Protein AF-A0A6I5RK62-F1 (afdb_monomer_lite)

Secondary structure (DSSP, 8-state):
--SSGGGT---TTSS--GGGSTTSB-TTS-B-EEEEE-TT-HHHHHHHHHHHHTT--EEEEETTTS-HHHHHHHHHTS-TTPPTT--EEEETTEEEES--HHHHHHHHHHTSPP-

Radius of gyration: 14.85 Å; chains: 1; bounding box: 37×33×42 Å

pLDDT: mean 88.99, std 11.53, range [50.09, 97.81]

Structure (mmCIF, N/CA/C/O backbone):
data_AF-A0A6I5RK62-F1
#
_entry.id   AF-A0A6I5RK62-F1
#
loop_
_atom_site.group_PDB
_atom_site.id
_atom_site.type_symbol
_atom_site.label_atom_id
_atom_site.label_alt_id
_atom_site.label_comp_id
_atom_site.label_asym_id
_atom_site.label_entity_id
_atom_site.label_seq_id
_atom_site.pdbx_PDB_ins_code
_atom_site.Cartn_x
_atom_site.Cartn_y
_atom_site.Cartn_z
_atom_site.occupancy
_atom_site.B_iso_or_equiv
_atom_site.auth_seq_id
_atom_site.auth_comp_id
_atom_site.auth_asym_id
_atom_site.auth_atom_id
_atom_site.pdbx_PDB_model_num
ATOM 1 N N . MET A 1 1 ? -8.669 -8.478 -22.635 1.00 50.81 1 MET A N 1
ATOM 2 C CA . MET A 1 1 ? -7.257 -8.777 -22.321 1.00 50.81 1 MET A CA 1
ATOM 3 C C . MET A 1 1 ? -7.108 -10.296 -22.215 1.00 50.81 1 MET A C 1
ATOM 5 O O . MET A 1 1 ? -7.315 -10.819 -21.138 1.00 50.81 1 MET A O 1
ATOM 9 N N . GLN A 1 2 ? -6.882 -11.025 -23.315 1.00 53.16 2 GLN A N 1
ATOM 10 C CA . GLN A 1 2 ? -6.850 -12.509 -23.303 1.00 53.16 2 GLN A CA 1
ATOM 11 C C . GLN A 1 2 ? -5.770 -13.118 -24.225 1.00 53.16 2 GLN A C 1
ATOM 13 O O . GLN A 1 2 ? -5.778 -14.311 -24.487 1.00 53.16 2 GLN A O 1
ATOM 18 N N . LEU A 1 3 ? -4.833 -12.316 -24.746 1.00 54.16 3 LEU A N 1
ATOM 19 C CA . LEU A 1 3 ? -3.895 -12.770 -25.787 1.00 54.16 3 LEU A CA 1
ATOM 20 C C . LEU A 1 3 ? -2.559 -13.334 -25.265 1.00 54.16 3 LEU A C 1
ATOM 22 O O . LEU A 1 3 ? -1.841 -13.946 -26.045 1.00 54.16 3 LEU A O 1
ATOM 26 N N . LEU A 1 4 ? -2.213 -13.158 -23.984 1.00 54.94 4 LEU A N 1
ATOM 27 C CA . LEU A 1 4 ? -0.907 -13.586 -23.445 1.00 54.94 4 LEU A CA 1
ATOM 28 C C . LEU A 1 4 ? -0.905 -15.030 -22.914 1.00 54.94 4 LEU A C 1
ATOM 30 O O . LEU A 1 4 ? 0.089 -15.731 -23.082 1.00 54.94 4 LEU A O 1
ATOM 34 N N . SER A 1 5 ? -2.029 -15.519 -22.383 1.00 50.94 5 SER A N 1
ATOM 35 C CA . SER A 1 5 ? -2.170 -16.911 -21.926 1.00 50.94 5 SER A CA 1
ATOM 36 C C . SER A 1 5 ? -2.088 -17.934 -23.070 1.00 50.94 5 SER A C 1
ATOM 38 O O . SER A 1 5 ? -1.686 -19.074 -22.858 1.00 50.94 5 SER A O 1
ATOM 40 N N . LEU A 1 6 ? -2.377 -17.516 -24.308 1.00 52.97 6 LEU A N 1
ATOM 41 C CA . LEU A 1 6 ? -2.255 -18.334 -25.523 1.00 52.97 6 LEU A CA 1
ATOM 42 C C . LEU A 1 6 ? -0.801 -18.638 -25.938 1.00 52.97 6 LEU A C 1
ATOM 44 O O . LEU A 1 6 ? -0.593 -19.502 -26.787 1.00 52.97 6 LEU A O 1
ATOM 48 N N . LEU A 1 7 ? 0.194 -17.957 -25.357 1.00 60.91 7 LEU A N 1
ATOM 49 C CA . LEU A 1 7 ? 1.619 -18.141 -25.672 1.00 60.91 7 LEU A CA 1
ATOM 50 C C . LEU A 1 7 ? 2.381 -18.962 -24.616 1.00 60.91 7 LEU A C 1
ATOM 52 O O . LEU A 1 7 ? 3.593 -19.118 -24.739 1.00 60.91 7 LEU A O 1
ATOM 56 N N . GLY A 1 8 ? 1.696 -19.487 -23.590 1.00 59.56 8 GLY A N 1
ATOM 57 C CA . GLY A 1 8 ? 2.323 -20.287 -22.528 1.00 59.56 8 GLY A CA 1
ATOM 58 C C . GLY A 1 8 ? 3.288 -19.502 -21.631 1.00 59.56 8 GLY A C 1
ATOM 59 O O . GLY A 1 8 ? 4.146 -20.102 -20.991 1.00 59.56 8 GLY A O 1
ATOM 60 N N . ILE A 1 9 ? 3.182 -18.170 -21.606 1.00 68.94 9 ILE A N 1
ATOM 61 C CA . ILE A 1 9 ? 3.995 -17.310 -20.743 1.00 68.94 9 ILE A CA 1
ATOM 62 C C . ILE A 1 9 ? 3.204 -17.051 -19.462 1.00 68.94 9 ILE A C 1
ATOM 64 O O . ILE A 1 9 ? 2.193 -16.348 -19.485 1.00 68.94 9 ILE A O 1
ATOM 68 N N . GLU A 1 10 ? 3.670 -17.617 -18.352 1.00 74.38 10 GLU A N 1
ATOM 69 C CA . GLU A 1 10 ? 3.158 -17.302 -17.019 1.00 74.38 10 GLU A CA 1
ATOM 70 C C . GLU A 1 10 ? 3.614 -15.887 -16.640 1.00 74.38 10 GLU A C 1
ATOM 72 O O . GLU A 1 10 ? 4.808 -15.586 -16.614 1.00 74.38 10 GLU A O 1
ATOM 77 N N . VAL A 1 11 ? 2.654 -14.991 -16.398 1.00 81.75 11 VAL A N 1
ATOM 78 C CA . VAL A 1 11 ? 2.916 -13.636 -15.901 1.00 81.75 11 VAL A CA 1
ATOM 79 C C . VAL A 1 11 ? 2.621 -13.641 -14.400 1.00 81.75 11 VAL A C 1
ATOM 81 O O . VAL A 1 11 ? 1.451 -13.773 -14.032 1.00 81.75 11 VAL A O 1
ATOM 84 N N . PRO A 1 12 ? 3.638 -13.508 -13.528 1.00 85.19 12 PRO A N 1
ATOM 85 C CA . PRO A 1 12 ? 3.433 -13.505 -12.083 1.00 85.19 12 PRO A CA 1
ATOM 86 C C . PRO A 1 12 ? 2.413 -12.448 -11.655 1.00 85.19 12 PRO A C 1
ATOM 88 O O . PRO A 1 12 ? 2.456 -11.309 -12.125 1.00 85.19 12 PRO A O 1
ATOM 91 N N . GLY A 1 13 ? 1.487 -12.836 -10.778 1.00 85.56 13 GLY A N 1
ATOM 92 C CA . GLY A 1 13 ? 0.487 -11.934 -10.203 1.00 85.56 13 GLY A CA 1
ATOM 93 C C . GLY A 1 13 ? -0.657 -11.525 -11.134 1.00 85.56 13 GLY A C 1
ATOM 94 O O . GLY A 1 13 ? -1.515 -10.759 -10.712 1.00 85.56 13 GLY A O 1
ATOM 95 N N . LEU A 1 14 ? -0.712 -12.028 -12.376 1.00 87.94 14 LEU A N 1
ATOM 96 C CA . LEU A 1 14 ? -1.807 -11.718 -13.308 1.00 87.94 14 LEU A CA 1
ATOM 97 C C . LEU A 1 14 ? -3.172 -12.203 -12.799 1.00 87.94 14 LEU A C 1
ATOM 99 O O . LEU A 1 14 ? -4.177 -11.529 -13.009 1.00 87.94 14 LEU A O 1
ATOM 103 N N . GLU A 1 15 ? -3.189 -13.361 -12.142 1.00 89.44 15 GLU A N 1
ATOM 104 C CA . GLU A 1 15 ? -4.406 -13.997 -11.624 1.00 89.44 15 GLU A CA 1
ATOM 105 C C . GLU A 1 15 ? -4.701 -13.618 -10.161 1.00 89.44 15 GLU A C 1
ATOM 107 O O . GLU A 1 15 ? -5.768 -13.949 -9.655 1.00 89.44 15 GLU A O 1
ATOM 112 N N . MET A 1 16 ? -3.781 -12.925 -9.478 1.00 91.12 16 MET A N 1
ATOM 113 C CA . MET A 1 16 ? -3.950 -12.531 -8.078 1.00 91.12 16 MET A CA 1
ATOM 114 C C . MET A 1 16 ? -4.667 -11.180 -7.988 1.00 91.12 16 MET A C 1
ATOM 116 O O . MET A 1 16 ? -4.178 -10.158 -8.474 1.00 91.12 16 MET A O 1
ATOM 120 N N . SER A 1 17 ? -5.816 -11.151 -7.317 1.00 92.06 17 SER A N 1
ATOM 121 C CA . SER A 1 17 ? -6.510 -9.906 -6.992 1.00 92.06 17 SER A CA 1
ATOM 122 C C . SER A 1 17 ? -5.788 -9.162 -5.869 1.00 92.06 17 SER A C 1
ATOM 124 O O . SER A 1 17 ? -5.316 -9.760 -4.902 1.00 92.06 17 SER A O 1
ATOM 126 N N . LEU A 1 18 ? -5.794 -7.825 -5.914 1.00 94.12 18 LEU A N 1
ATOM 127 C CA . LEU A 1 18 ? -5.254 -7.001 -4.825 1.00 94.12 18 LEU A CA 1
ATOM 128 C C . LEU A 1 18 ? -5.910 -7.308 -3.472 1.00 94.12 18 LEU A C 1
ATOM 130 O O . LEU A 1 18 ? -5.267 -7.158 -2.442 1.00 94.12 18 LEU A O 1
ATOM 134 N N . SER A 1 19 ? -7.170 -7.754 -3.449 1.00 91.56 19 SER A N 1
ATOM 135 C CA . SER A 1 19 ? -7.864 -8.148 -2.215 1.00 91.56 19 SER A CA 1
ATOM 136 C C . SER A 1 19 ? -7.338 -9.449 -1.596 1.00 91.56 19 SER A C 1
ATOM 138 O O . SER A 1 19 ? -7.593 -9.704 -0.424 1.00 91.56 19 SER A O 1
ATOM 140 N N . GLU A 1 20 ? -6.642 -10.282 -2.372 1.00 92.81 20 GLU A N 1
ATOM 141 C CA . GLU A 1 20 ? -6.092 -11.574 -1.936 1.00 92.81 20 GLU A CA 1
ATOM 142 C C . GLU A 1 20 ? -4.686 -11.436 -1.343 1.00 92.81 20 GLU A C 1
ATOM 144 O O . GLU A 1 20 ? -4.200 -12.352 -0.679 1.00 92.81 20 GLU A O 1
ATOM 149 N N . ILE A 1 21 ? -4.052 -10.270 -1.519 1.00 94.75 21 ILE A N 1
ATOM 150 C CA . ILE A 1 21 ? -2.759 -9.961 -0.912 1.00 94.75 21 ILE A CA 1
ATOM 151 C C . ILE A 1 21 ? -2.870 -10.080 0.621 1.00 94.75 21 ILE A C 1
ATOM 153 O O . ILE A 1 21 ? -3.731 -9.438 1.237 1.00 94.75 21 ILE A O 1
ATOM 157 N N . PRO A 1 22 ? -2.004 -10.873 1.275 1.00 93.69 22 PRO A N 1
ATOM 158 C CA . PRO A 1 22 ? -2.148 -11.184 2.689 1.00 93.69 22 PRO A CA 1
ATOM 159 C C . PRO A 1 22 ? -1.772 -10.006 3.599 1.00 93.69 22 PRO A C 1
ATOM 161 O O . PRO A 1 22 ? -0.934 -9.165 3.274 1.00 93.69 22 PRO A O 1
ATOM 164 N N . ASN A 1 23 ? -2.294 -10.033 4.829 1.00 93.44 23 ASN A N 1
ATOM 165 C CA . ASN A 1 23 ? -2.018 -9.068 5.907 1.00 93.44 23 ASN A CA 1
ATOM 166 C C . ASN A 1 23 ? -2.491 -7.626 5.637 1.00 93.44 23 ASN A C 1
ATOM 168 O O . ASN A 1 23 ? -1.926 -6.679 6.174 1.00 93.44 23 ASN A O 1
ATOM 172 N N . GLN A 1 24 ? -3.552 -7.451 4.848 1.00 94.44 24 GLN A N 1
ATOM 173 C CA . GLN A 1 24 ? -4.268 -6.167 4.732 1.00 94.44 24 GLN A CA 1
ATOM 174 C C . GLN A 1 24 ? -5.104 -5.818 5.975 1.00 94.44 24 GLN A C 1
ATOM 176 O O . GLN A 1 24 ? -5.709 -4.750 6.049 1.00 94.44 24 GLN A O 1
ATOM 181 N N . TYR A 1 25 ? -5.120 -6.713 6.962 1.00 94.94 25 TYR A N 1
ATOM 182 C CA . TYR A 1 25 ? -5.690 -6.498 8.280 1.00 94.94 25 TYR A CA 1
ATOM 183 C C . TYR A 1 25 ? -4.720 -7.025 9.337 1.00 94.94 25 TYR A C 1
ATOM 185 O O . TYR A 1 25 ? -4.038 -8.031 9.123 1.00 94.94 25 TYR A O 1
ATOM 193 N N . THR A 1 26 ? -4.683 -6.355 10.481 1.00 94.38 26 THR A N 1
ATOM 194 C CA . THR A 1 26 ? -3.941 -6.790 11.661 1.00 94.38 26 THR A CA 1
ATOM 195 C C . THR A 1 26 ? -4.588 -8.022 12.301 1.00 94.38 26 THR A C 1
ATOM 197 O O . THR A 1 26 ? -5.729 -8.382 12.006 1.00 94.38 26 THR A O 1
ATOM 200 N N . SER A 1 27 ? -3.890 -8.661 13.244 1.00 93.31 27 SER A N 1
ATOM 201 C CA . SER A 1 27 ? -4.422 -9.813 13.988 1.00 93.31 27 SER A CA 1
ATOM 202 C C . SER A 1 27 ? -5.660 -9.494 14.838 1.00 93.31 27 SER A C 1
ATOM 204 O O . SER A 1 27 ? -6.441 -10.397 15.124 1.00 93.31 27 SER A O 1
ATOM 206 N N . ASP A 1 28 ? -5.861 -8.229 15.222 1.00 92.25 28 ASP A N 1
ATOM 207 C CA . ASP A 1 28 ? -7.065 -7.729 15.900 1.00 92.25 28 ASP A CA 1
ATOM 208 C C . ASP A 1 28 ? -8.151 -7.223 14.929 1.00 92.25 28 ASP A C 1
ATOM 210 O O . ASP A 1 28 ? -9.141 -6.637 15.364 1.00 92.25 28 ASP A O 1
ATOM 214 N N . GLY A 1 29 ? -7.992 -7.461 13.622 1.00 91.81 29 GLY A N 1
ATOM 215 C CA . GLY A 1 29 ? -9.003 -7.180 12.601 1.00 91.81 29 GLY A CA 1
ATOM 216 C C . GLY A 1 29 ? -9.089 -5.719 12.154 1.00 91.81 29 GLY A C 1
ATOM 217 O O . GLY A 1 29 ? -10.038 -5.355 11.460 1.00 91.81 29 GLY A O 1
ATOM 218 N N . LYS A 1 30 ? -8.125 -4.867 12.522 1.00 93.06 30 LYS A N 1
ATOM 219 C CA . LYS A 1 30 ? -8.065 -3.488 12.019 1.00 93.06 30 LYS A CA 1
ATOM 220 C C . LYS A 1 30 ? -7.495 -3.471 10.604 1.00 93.06 30 LYS A C 1
ATOM 222 O O . LYS A 1 30 ? -6.609 -4.273 10.314 1.00 93.06 30 LYS A O 1
ATOM 227 N N . PRO A 1 31 ? -7.941 -2.551 9.734 1.00 94.69 31 PRO A N 1
ATOM 228 C CA . PRO A 1 31 ? -7.284 -2.331 8.452 1.00 94.69 31 PRO A CA 1
ATOM 229 C C . PRO A 1 31 ? -5.785 -2.075 8.638 1.00 94.69 31 PRO A C 1
ATOM 231 O O . PRO A 1 31 ? -5.372 -1.420 9.597 1.00 94.69 31 PRO A O 1
ATOM 234 N N . GLN A 1 32 ? -4.968 -2.591 7.726 1.00 96.50 32 GLN A N 1
ATOM 235 C CA . GLN A 1 32 ? -3.522 -2.419 7.732 1.00 96.50 32 GLN A CA 1
ATOM 236 C C . GLN A 1 32 ? -3.044 -1.933 6.367 1.00 96.50 32 GLN A C 1
ATOM 238 O O . GLN A 1 32 ? -3.365 -2.508 5.331 1.00 96.50 32 GLN A O 1
ATOM 243 N N . VAL A 1 33 ? -2.242 -0.873 6.380 1.00 97.56 33 VAL A N 1
ATOM 244 C CA . VAL A 1 33 ? -1.662 -0.274 5.176 1.00 97.56 33 VAL A CA 1
ATOM 245 C C . VAL A 1 33 ? -0.398 -1.029 4.780 1.00 97.56 33 VAL A C 1
ATOM 247 O O . VAL A 1 33 ? 0.525 -1.148 5.587 1.00 97.56 33 VAL A O 1
ATOM 250 N N . LEU A 1 34 ? -0.304 -1.510 3.541 1.00 97.81 34 LEU A N 1
ATOM 251 C CA . LEU A 1 34 ? 0.927 -2.131 3.044 1.00 97.81 34 LEU A CA 1
ATOM 252 C C . LEU A 1 34 ? 1.701 -1.128 2.195 1.00 97.81 34 LEU A C 1
ATOM 254 O O . LEU A 1 34 ? 1.172 -0.586 1.229 1.00 97.81 34 LEU A O 1
ATOM 258 N N . VAL A 1 35 ? 2.957 -0.876 2.555 1.00 97.31 35 VAL A N 1
ATOM 259 C CA . VAL A 1 35 ? 3.831 0.066 1.847 1.00 97.31 35 VAL A CA 1
ATOM 260 C C . VAL A 1 35 ? 4.927 -0.716 1.139 1.00 97.31 35 VAL A C 1
ATOM 262 O O . VAL A 1 35 ? 5.733 -1.378 1.790 1.00 97.31 35 VAL A O 1
ATOM 265 N N . TYR A 1 36 ? 4.976 -0.616 -0.184 1.00 95.94 36 TYR A N 1
ATOM 266 C CA . TYR A 1 36 ? 5.935 -1.293 -1.046 1.00 95.94 36 TYR A CA 1
ATOM 267 C C . TYR A 1 36 ? 7.037 -0.339 -1.488 1.00 95.94 36 TYR A C 1
ATOM 269 O O . TYR A 1 36 ? 6.783 0.791 -1.909 1.00 95.94 36 TYR A O 1
ATOM 277 N N . GLY A 1 37 ? 8.267 -0.836 -1.442 1.00 92.12 37 GLY A N 1
ATOM 278 C CA . GLY A 1 37 ? 9.449 -0.143 -1.941 1.00 92.12 37 GLY A CA 1
ATOM 279 C C . GLY A 1 37 ? 10.720 -0.934 -1.632 1.00 92.12 37 GLY A C 1
ATOM 280 O O . GLY A 1 37 ? 10.662 -1.969 -0.962 1.00 92.12 37 GLY A O 1
ATOM 281 N N . PRO A 1 38 ? 11.890 -0.515 -2.130 1.00 87.25 38 PRO A N 1
ATOM 282 C CA . PRO A 1 38 ? 13.159 -1.079 -1.689 1.00 87.25 38 PRO A CA 1
ATOM 283 C C . PRO A 1 38 ? 13.560 -0.478 -0.331 1.00 87.25 38 PRO A C 1
ATOM 285 O O . PRO A 1 38 ? 13.284 0.688 -0.052 1.00 87.25 38 PRO A O 1
ATOM 288 N N . THR A 1 39 ? 14.260 -1.253 0.504 1.00 80.75 39 THR A N 1
ATOM 289 C CA . THR A 1 39 ? 14.636 -0.882 1.889 1.00 80.75 39 THR A CA 1
ATOM 290 C C . THR A 1 39 ? 15.339 0.476 2.024 1.00 80.75 39 THR A C 1
ATOM 292 O O . THR A 1 39 ? 15.199 1.139 3.046 1.00 80.75 39 THR A O 1
ATOM 295 N N . ASN A 1 40 ? 16.065 0.920 0.992 1.00 83.62 40 ASN A N 1
ATOM 296 C CA . ASN A 1 40 ? 16.856 2.156 1.013 1.00 83.62 40 ASN A CA 1
ATOM 297 C C . ASN A 1 40 ? 16.185 3.335 0.273 1.00 83.62 40 ASN A C 1
ATOM 299 O O . ASN A 1 40 ? 16.857 4.296 -0.094 1.00 83.62 40 ASN A O 1
ATOM 303 N N . CYS A 1 41 ? 14.872 3.276 0.025 1.00 85.06 41 CYS A N 1
ATOM 304 C CA . CYS A 1 41 ? 14.122 4.362 -0.611 1.00 85.06 41 CYS A CA 1
ATOM 305 C C . CYS A 1 41 ? 13.695 5.412 0.428 1.00 85.06 41 CYS A C 1
ATOM 307 O O . CYS A 1 41 ? 12.828 5.154 1.265 1.00 85.06 41 CYS A O 1
ATOM 309 N N . ASN A 1 42 ? 14.273 6.617 0.354 1.00 91.38 42 ASN A N 1
ATOM 310 C CA . ASN A 1 42 ? 13.949 7.720 1.269 1.00 91.38 42 ASN A CA 1
ATOM 311 C C . ASN A 1 42 ? 12.443 8.081 1.262 1.00 91.38 42 ASN A C 1
ATOM 313 O O . ASN A 1 42 ? 11.855 8.112 2.342 1.00 91.38 42 ASN A O 1
ATOM 317 N N . PRO A 1 43 ? 11.773 8.242 0.101 1.00 91.62 43 PRO A N 1
ATOM 318 C CA . PRO A 1 43 ? 10.318 8.415 0.056 1.00 91.62 43 PRO A CA 1
ATOM 319 C C . PRO A 1 43 ? 9.526 7.337 0.815 1.00 91.62 43 PRO A C 1
ATOM 321 O O . PRO A 1 43 ? 8.617 7.654 1.576 1.00 91.62 43 PRO A O 1
ATOM 324 N N . THR A 1 44 ? 9.913 6.064 0.686 1.00 93.25 44 THR A N 1
ATOM 325 C CA . THR A 1 44 ? 9.255 4.955 1.398 1.00 93.25 44 THR A CA 1
ATOM 326 C C . THR A 1 44 ? 9.444 5.057 2.910 1.00 93.25 44 THR A C 1
ATOM 328 O O . THR A 1 44 ? 8.485 4.910 3.669 1.00 93.25 44 THR A O 1
ATOM 331 N N . ALA A 1 45 ? 10.663 5.364 3.360 1.00 93.75 45 ALA A N 1
ATOM 332 C CA . ALA A 1 45 ? 10.955 5.565 4.777 1.00 93.75 45 ALA A CA 1
ATOM 333 C C . ALA A 1 45 ? 10.153 6.737 5.372 1.00 93.75 45 ALA A C 1
ATOM 335 O O . ALA A 1 45 ? 9.659 6.638 6.495 1.00 93.75 45 ALA A O 1
ATOM 336 N N . GLN A 1 46 ? 9.974 7.821 4.610 1.00 94.44 46 GLN A N 1
ATOM 337 C CA . GLN A 1 46 ? 9.157 8.965 5.019 1.00 94.44 46 GLN A CA 1
ATOM 338 C C . GLN A 1 46 ? 7.678 8.595 5.162 1.00 94.44 46 GLN A C 1
ATOM 340 O O . GLN A 1 46 ? 7.064 8.949 6.169 1.00 94.44 46 GLN A O 1
ATOM 345 N N . THR A 1 47 ? 7.115 7.840 4.212 1.00 95.50 47 THR A N 1
ATOM 346 C CA . THR A 1 47 ? 5.737 7.336 4.313 1.00 95.50 47 THR A CA 1
ATOM 347 C C . THR A 1 47 ? 5.560 6.470 5.558 1.00 95.50 47 THR A C 1
ATOM 349 O O . THR A 1 47 ? 4.651 6.724 6.343 1.00 95.50 47 THR A O 1
ATOM 352 N N . LEU A 1 48 ? 6.450 5.501 5.798 1.00 96.31 48 LEU A N 1
ATOM 353 C CA . LEU A 1 48 ? 6.396 4.636 6.985 1.00 96.31 48 LEU A CA 1
ATOM 354 C C . LEU A 1 48 ? 6.451 5.443 8.291 1.00 96.31 48 LEU A C 1
ATOM 356 O O . LEU A 1 48 ? 5.635 5.234 9.189 1.00 96.31 48 LEU A O 1
ATOM 360 N N . ALA A 1 49 ? 7.371 6.408 8.383 1.00 96.19 49 ALA A N 1
ATOM 361 C CA . ALA A 1 49 ? 7.488 7.274 9.551 1.00 96.19 49 ALA A CA 1
ATOM 362 C C . ALA A 1 49 ? 6.209 8.093 9.791 1.00 96.19 49 ALA A C 1
ATOM 364 O O . ALA A 1 49 ? 5.765 8.225 10.931 1.00 96.19 49 ALA A O 1
ATOM 365 N N . ALA A 1 50 ? 5.587 8.606 8.729 1.00 95.94 50 ALA A N 1
ATOM 366 C CA . ALA A 1 50 ? 4.344 9.352 8.846 1.00 95.94 50 ALA A CA 1
ATOM 367 C C . ALA A 1 50 ? 3.164 8.473 9.295 1.00 95.94 50 ALA A C 1
ATOM 369 O O . ALA A 1 50 ? 2.390 8.894 10.154 1.00 95.94 50 ALA A O 1
ATOM 370 N N . LEU A 1 51 ? 3.047 7.242 8.785 1.00 96.94 51 LEU A N 1
ATOM 371 C CA . LEU A 1 51 ? 2.023 6.291 9.240 1.00 96.94 51 LEU A CA 1
ATOM 372 C C . LEU A 1 51 ? 2.201 5.943 10.722 1.00 96.94 51 LEU A C 1
ATOM 374 O O . LEU A 1 51 ? 1.223 5.920 11.471 1.00 96.94 51 LEU A O 1
ATOM 378 N N . ALA A 1 52 ? 3.447 5.748 11.164 1.00 96.75 52 ALA A N 1
ATOM 379 C CA . ALA A 1 52 ? 3.767 5.516 12.569 1.00 96.75 52 ALA A CA 1
ATOM 380 C C . ALA A 1 52 ? 3.361 6.703 13.460 1.00 96.75 52 ALA A C 1
ATOM 382 O O . ALA A 1 52 ? 2.738 6.500 14.499 1.00 96.75 52 ALA A O 1
ATOM 383 N N . GLN A 1 53 ? 3.645 7.943 13.042 1.00 96.75 53 GLN A N 1
ATOM 384 C CA . GLN A 1 53 ? 3.254 9.150 13.785 1.00 96.75 53 GLN A CA 1
ATOM 385 C C . GLN A 1 53 ? 1.733 9.303 13.925 1.00 96.75 53 GLN A C 1
ATOM 387 O O . GLN A 1 53 ? 1.257 9.803 14.942 1.00 96.75 53 GLN A O 1
ATOM 392 N N . GLN A 1 54 ? 0.972 8.863 12.921 1.00 94.69 54 GLN A N 1
ATOM 393 C CA . GLN A 1 54 ? -0.494 8.896 12.928 1.00 94.69 54 GLN A CA 1
ATOM 394 C C . GLN A 1 54 ? -1.128 7.676 13.623 1.00 94.69 54 GLN A C 1
ATOM 396 O O . GLN A 1 54 ? -2.350 7.570 13.665 1.00 94.69 54 GLN A O 1
ATOM 401 N N . ASN A 1 55 ? -0.325 6.761 14.184 1.00 94.81 55 ASN A N 1
ATOM 402 C CA . ASN A 1 55 ? -0.781 5.492 14.769 1.00 94.81 55 ASN A CA 1
ATOM 403 C C . ASN A 1 55 ? -1.607 4.627 13.799 1.00 94.81 55 ASN A C 1
ATOM 405 O O . ASN A 1 55 ? -2.518 3.908 14.213 1.00 94.81 55 ASN A O 1
ATOM 409 N N . ILE A 1 56 ? -1.292 4.686 12.504 1.00 95.38 56 ILE A N 1
ATOM 410 C CA . ILE A 1 56 ? -1.945 3.861 11.486 1.00 95.38 56 ILE A CA 1
ATOM 411 C C . ILE A 1 56 ? -1.233 2.504 11.443 1.00 95.38 56 ILE A C 1
ATOM 413 O O . ILE A 1 56 ? -0.011 2.475 11.244 1.00 95.38 56 ILE A O 1
ATOM 417 N N . PRO A 1 57 ? -1.945 1.374 11.594 1.00 96.81 57 PRO A N 1
ATOM 418 C CA . PRO A 1 57 ? -1.358 0.057 11.399 1.00 96.81 57 PRO A CA 1
ATOM 419 C C . PRO A 1 57 ? -0.804 -0.079 9.981 1.00 96.81 57 PRO A C 1
ATOM 421 O O . PRO A 1 57 ? -1.518 0.130 9.000 1.00 96.81 57 PRO A O 1
ATOM 424 N N . HIS A 1 58 ? 0.473 -0.434 9.860 1.00 97.44 58 HIS A N 1
ATOM 425 C CA . HIS A 1 58 ? 1.126 -0.566 8.563 1.00 97.44 58 HIS A CA 1
ATOM 426 C C . HIS A 1 58 ? 2.143 -1.709 8.541 1.00 97.44 58 HIS A C 1
ATOM 428 O O . HIS A 1 58 ? 2.583 -2.194 9.583 1.00 97.44 58 HIS A O 1
ATOM 434 N N . SER A 1 59 ? 2.488 -2.183 7.347 1.00 96.56 59 SER A N 1
ATOM 435 C CA . SER A 1 59 ? 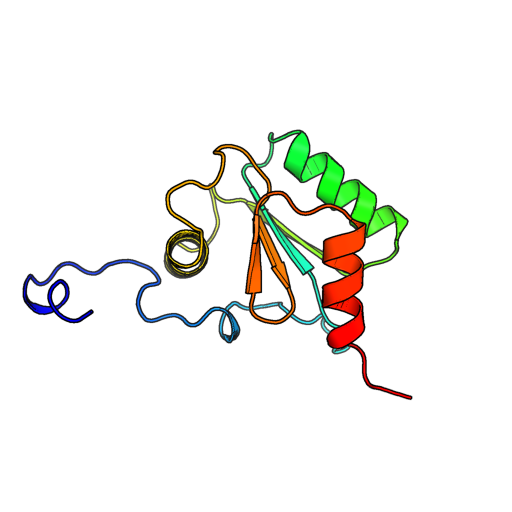3.567 -3.144 7.119 1.00 96.56 59 SER A CA 1
ATOM 436 C C . SER A 1 59 ? 4.424 -2.687 5.953 1.00 96.56 59 SER A C 1
ATOM 438 O O . SER A 1 59 ? 3.906 -2.247 4.926 1.00 96.56 59 SER A O 1
ATOM 440 N N . PHE A 1 60 ? 5.737 -2.824 6.097 1.00 96.50 60 PHE A N 1
ATOM 441 C CA . PHE A 1 60 ? 6.653 -2.619 4.989 1.00 96.50 60 PHE A CA 1
ATOM 442 C C . PHE A 1 60 ? 6.797 -3.905 4.168 1.00 96.50 60 PHE A C 1
ATOM 444 O O . PHE A 1 60 ? 7.024 -4.992 4.704 1.00 96.50 60 PHE A O 1
ATOM 451 N N . ARG A 1 61 ? 6.700 -3.758 2.849 1.00 95.81 61 ARG A N 1
ATOM 452 C CA . ARG A 1 61 ? 6.880 -4.794 1.839 1.00 95.81 61 ARG A CA 1
ATOM 453 C C . ARG A 1 61 ? 8.134 -4.486 1.027 1.00 95.81 61 ARG A C 1
ATOM 455 O O . ARG A 1 61 ? 8.128 -3.641 0.132 1.00 95.81 61 ARG A O 1
ATOM 462 N N . ASN A 1 62 ? 9.229 -5.175 1.349 1.00 93.62 62 ASN A N 1
ATOM 463 C CA . ASN A 1 62 ? 10.475 -5.023 0.607 1.00 93.62 62 ASN A CA 1
ATOM 464 C C . ASN A 1 62 ? 10.343 -5.651 -0.785 1.00 93.62 62 ASN A C 1
ATOM 466 O O . ASN A 1 62 ? 10.380 -6.872 -0.927 1.00 93.62 62 ASN A O 1
ATOM 470 N N . SER A 1 63 ? 10.257 -4.804 -1.808 1.00 89.75 63 SER A N 1
ATOM 471 C CA . SER A 1 63 ? 10.144 -5.219 -3.217 1.00 89.75 63 SER A CA 1
ATOM 472 C C . SER A 1 63 ? 11.259 -6.166 -3.692 1.00 89.75 63 SER A C 1
ATOM 474 O O . SER A 1 63 ? 11.041 -6.933 -4.621 1.00 89.75 63 SER A O 1
ATOM 476 N N . ASN A 1 64 ? 12.426 -6.179 -3.033 1.00 89.88 64 ASN A N 1
ATOM 477 C CA . ASN A 1 64 ? 13.542 -7.064 -3.391 1.00 89.88 64 ASN A CA 1
ATOM 478 C C . ASN A 1 64 ? 13.416 -8.495 -2.846 1.00 89.88 64 ASN A C 1
ATOM 480 O O . ASN A 1 64 ? 14.204 -9.357 -3.227 1.00 89.88 64 ASN A O 1
ATOM 484 N N . SER A 1 65 ? 12.515 -8.741 -1.894 1.00 92.06 65 SER A N 1
ATOM 485 C CA . SER A 1 65 ? 12.442 -10.024 -1.179 1.00 92.06 65 SER A CA 1
ATOM 486 C C . SER A 1 65 ? 11.024 -10.538 -0.961 1.00 92.06 65 SER A C 1
ATOM 488 O O . SER A 1 65 ? 10.849 -11.544 -0.277 1.00 92.06 65 SER A O 1
ATOM 490 N N . ILE A 1 66 ? 10.016 -9.827 -1.460 1.00 93.50 66 ILE A N 1
ATOM 491 C CA . ILE A 1 66 ? 8.626 -10.262 -1.387 1.00 93.50 66 ILE A CA 1
ATOM 492 C C . ILE A 1 66 ? 8.323 -11.320 -2.451 1.00 93.50 66 ILE A C 1
ATOM 494 O O . ILE A 1 66 ? 9.072 -11.480 -3.419 1.00 93.50 66 ILE A O 1
ATOM 498 N N . ASP A 1 67 ? 7.222 -12.038 -2.249 1.00 94.38 67 ASP A N 1
ATOM 499 C CA . ASP A 1 67 ? 6.694 -12.983 -3.219 1.00 94.38 67 ASP 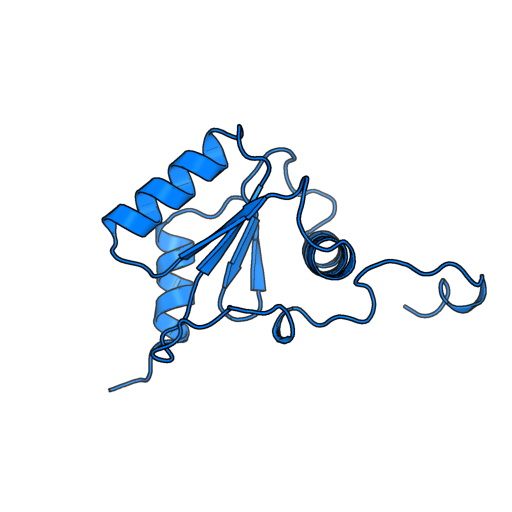A CA 1
ATOM 500 C C . ASP A 1 67 ? 6.453 -12.325 -4.593 1.00 94.38 67 ASP A C 1
ATOM 502 O O . ASP A 1 67 ? 6.016 -11.173 -4.690 1.00 94.38 67 ASP A O 1
ATOM 506 N N . GLN A 1 68 ? 6.786 -13.052 -5.662 1.00 92.38 68 GLN A N 1
ATOM 507 C CA . GLN A 1 68 ? 6.723 -12.525 -7.027 1.00 92.38 68 GLN A CA 1
ATOM 508 C C . GLN A 1 68 ? 5.288 -12.392 -7.543 1.00 92.38 68 GLN A C 1
ATOM 510 O O . GLN A 1 68 ? 5.040 -11.517 -8.373 1.00 92.38 68 GLN A O 1
ATOM 515 N N . GLU A 1 69 ? 4.346 -13.212 -7.069 1.00 94.62 69 GLU A N 1
ATOM 516 C CA . GLU A 1 69 ? 2.936 -13.064 -7.426 1.00 94.62 69 GLU A CA 1
ATOM 517 C C . GLU A 1 69 ? 2.352 -11.808 -6.777 1.00 94.62 69 GLU A C 1
ATOM 519 O O . GLU A 1 69 ? 1.727 -11.007 -7.471 1.00 94.62 69 GLU A O 1
ATOM 524 N N . GLU A 1 70 ? 2.643 -11.568 -5.491 1.00 95.25 70 GLU A N 1
ATOM 525 C CA . GLU A 1 70 ? 2.237 -10.328 -4.809 1.00 95.25 70 GLU A CA 1
ATOM 526 C C . GLU A 1 70 ? 2.834 -9.094 -5.502 1.00 95.25 70 GLU A C 1
ATOM 528 O O . GLU A 1 70 ? 2.113 -8.150 -5.839 1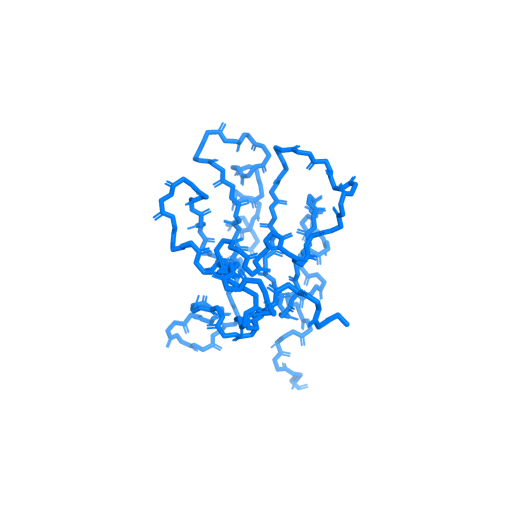.00 95.25 70 GLU A O 1
ATOM 533 N 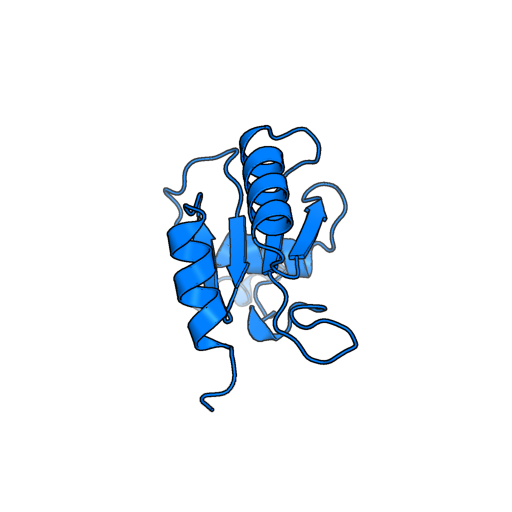N . LEU A 1 71 ? 4.146 -9.099 -5.766 1.00 93.62 71 LEU A N 1
ATOM 534 C CA . LEU A 1 71 ? 4.805 -7.988 -6.456 1.00 93.62 71 LEU A CA 1
ATOM 535 C C . LEU A 1 71 ? 4.225 -7.766 -7.859 1.00 93.62 71 LEU A C 1
ATOM 537 O O . LEU A 1 71 ? 4.010 -6.621 -8.264 1.00 93.62 71 LEU A O 1
ATOM 541 N N . GLY A 1 72 ? 3.955 -8.851 -8.586 1.00 93.56 72 GLY A N 1
ATOM 542 C CA . GLY A 1 72 ? 3.341 -8.823 -9.908 1.00 93.56 72 GLY A CA 1
ATOM 543 C C . GLY A 1 72 ? 1.961 -8.170 -9.889 1.00 93.56 72 GLY A C 1
ATOM 544 O O . GLY A 1 72 ? 1.726 -7.233 -10.652 1.00 93.56 72 GLY A O 1
ATOM 545 N N . ALA A 1 73 ? 1.085 -8.582 -8.969 1.00 95.00 73 ALA A N 1
ATOM 546 C CA . ALA A 1 73 ? -0.263 -8.028 -8.824 1.00 95.00 73 ALA A CA 1
ATOM 547 C C . ALA A 1 73 ? -0.237 -6.518 -8.531 1.00 95.00 73 ALA A C 1
ATOM 549 O O . ALA A 1 73 ? -0.989 -5.735 -9.124 1.00 95.00 73 ALA A O 1
ATOM 550 N N . VAL A 1 74 ? 0.684 -6.086 -7.662 1.00 94.69 74 VAL A N 1
ATOM 551 C CA . VAL A 1 74 ? 0.891 -4.668 -7.341 1.00 94.69 74 VAL A CA 1
ATOM 552 C C . VAL A 1 74 ? 1.355 -3.892 -8.572 1.00 94.69 74 VAL A C 1
ATOM 554 O O . VAL A 1 74 ? 0.731 -2.893 -8.925 1.00 94.69 74 VAL A O 1
ATOM 557 N N . ILE A 1 75 ? 2.408 -4.346 -9.261 1.00 91.88 75 ILE A N 1
ATOM 558 C CA . ILE A 1 75 ? 2.971 -3.648 -10.430 1.00 91.88 75 ILE A CA 1
ATOM 559 C C . ILE A 1 75 ? 1.960 -3.574 -11.580 1.00 91.88 75 ILE A C 1
ATOM 561 O O . ILE A 1 75 ? 1.835 -2.528 -12.215 1.00 91.88 75 ILE A O 1
ATOM 565 N N . LEU A 1 76 ? 1.212 -4.651 -11.838 1.00 92.19 76 LEU A N 1
ATOM 566 C CA . LEU A 1 76 ? 0.181 -4.688 -12.883 1.00 92.19 76 LEU A CA 1
ATOM 567 C C . LEU A 1 76 ? -0.966 -3.702 -12.619 1.00 92.19 76 LEU A C 1
ATOM 569 O O . LEU A 1 76 ? -1.622 -3.258 -13.563 1.00 92.19 76 LEU A O 1
ATOM 573 N N . SER A 1 77 ? -1.178 -3.332 -11.356 1.00 91.81 77 SER A N 1
ATOM 574 C CA . SER A 1 77 ? -2.198 -2.368 -10.934 1.00 91.81 77 SER A CA 1
ATOM 575 C C . SER A 1 77 ? -1.733 -0.907 -11.016 1.00 91.81 77 SER A C 1
ATOM 577 O O . SER A 1 77 ? -2.548 0.008 -10.892 1.00 91.81 77 SER A O 1
ATOM 579 N N . VAL A 1 78 ? -0.436 -0.661 -11.228 1.00 92.25 78 VAL A N 1
ATOM 580 C CA . VAL A 1 78 ? 0.148 0.684 -11.297 1.00 92.25 78 VAL A CA 1
ATOM 581 C C . VAL A 1 78 ? 0.039 1.253 -12.722 1.00 92.25 78 VAL A C 1
ATOM 583 O O . VAL A 1 78 ? 0.338 0.560 -13.699 1.00 92.25 78 VAL A O 1
ATOM 586 N N . PRO A 1 79 ? -0.342 2.536 -12.896 1.00 89.19 79 PRO A N 1
ATOM 587 C CA . PRO A 1 79 ? -0.315 3.189 -14.202 1.00 89.19 79 PRO A CA 1
ATOM 588 C C . PRO A 1 79 ? 1.081 3.148 -14.838 1.00 89.19 79 PRO A C 1
ATOM 590 O O . PRO A 1 79 ? 2.077 3.455 -14.190 1.00 89.19 79 PRO A O 1
ATOM 593 N N . LYS A 1 80 ? 1.170 2.850 -16.141 1.00 86.62 80 LYS A N 1
ATOM 594 C CA . LYS A 1 80 ? 2.457 2.721 -16.864 1.00 86.62 80 LYS A CA 1
ATOM 595 C C . LYS A 1 80 ? 3.356 3.964 -16.810 1.00 86.62 80 LYS A C 1
ATOM 597 O O . LYS A 1 80 ? 4.546 3.866 -17.077 1.00 86.62 80 LYS A O 1
ATOM 602 N N . ASN A 1 81 ? 2.780 5.129 -16.531 1.00 86.38 81 ASN A N 1
ATOM 603 C CA . ASN A 1 81 ? 3.461 6.417 -16.419 1.00 86.38 81 ASN A CA 1
ATOM 604 C C . ASN A 1 81 ? 3.741 6.830 -14.964 1.00 86.38 81 ASN A C 1
ATOM 606 O O . ASN A 1 81 ? 4.080 7.988 -14.723 1.00 86.38 81 ASN A O 1
ATOM 610 N N . ALA A 1 82 ? 3.564 5.923 -14.001 1.00 84.81 82 ALA A N 1
ATOM 611 C CA . ALA A 1 82 ? 3.905 6.174 -12.613 1.00 84.81 82 ALA A CA 1
ATOM 612 C C . ALA A 1 82 ? 5.404 6.501 -12.467 1.00 84.81 82 ALA A C 1
ATOM 614 O O . ALA A 1 82 ? 6.241 5.849 -13.100 1.00 84.81 82 ALA A O 1
ATOM 615 N N . PRO A 1 83 ? 5.763 7.496 -11.640 1.00 81.81 83 PRO A N 1
ATOM 616 C CA . PRO A 1 83 ? 7.157 7.791 -11.349 1.00 81.81 83 PRO A CA 1
ATOM 617 C C . PRO A 1 83 ? 7.832 6.588 -10.676 1.00 81.81 83 PRO A C 1
ATOM 619 O O . PRO A 1 83 ? 7.316 6.029 -9.706 1.00 81.81 83 PRO A O 1
ATOM 622 N N . GLY A 1 84 ? 9.003 6.206 -11.187 1.00 79.81 84 GLY A N 1
ATOM 623 C CA . GLY A 1 84 ? 9.850 5.192 -10.560 1.00 79.81 84 GLY A CA 1
ATOM 624 C C . GLY A 1 84 ? 10.367 5.642 -9.191 1.00 79.81 84 GLY A C 1
ATOM 625 O O . GLY A 1 84 ? 10.338 6.827 -8.870 1.00 79.81 84 GLY A O 1
ATOM 626 N N . GLU A 1 85 ? 10.842 4.686 -8.389 1.00 81.62 85 GLU A N 1
ATOM 627 C CA . GLU A 1 85 ? 11.436 4.933 -7.060 1.00 81.62 85 GLU A CA 1
ATOM 628 C C . GLU A 1 85 ? 10.516 5.655 -6.058 1.00 81.62 85 GLU A C 1
ATOM 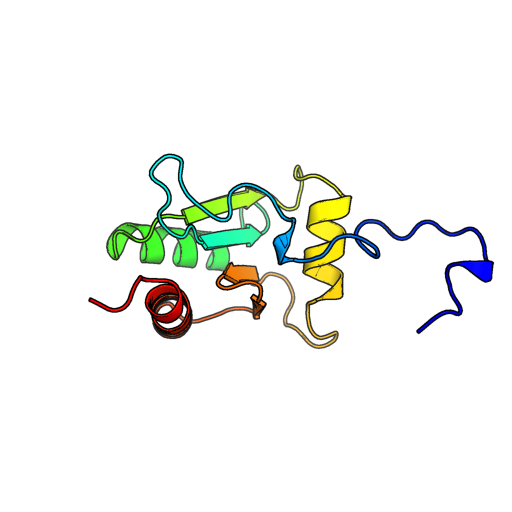630 O O . GLU A 1 85 ? 10.980 6.276 -5.099 1.00 81.62 85 GLU A O 1
ATOM 635 N N . THR A 1 86 ? 9.203 5.550 -6.251 1.00 88.69 86 THR A N 1
ATOM 636 C CA . THR A 1 86 ? 8.201 6.086 -5.330 1.00 88.69 86 THR A CA 1
ATOM 637 C C . THR A 1 86 ? 7.558 4.977 -4.499 1.00 88.69 86 THR A C 1
ATOM 639 O O . THR A 1 86 ? 7.533 3.821 -4.934 1.00 88.69 86 THR A O 1
ATOM 642 N N . PRO A 1 87 ? 7.057 5.287 -3.289 1.00 92.25 87 PRO A N 1
ATOM 643 C CA . PRO A 1 87 ? 6.340 4.310 -2.495 1.00 92.25 87 PRO A CA 1
ATOM 644 C C . PRO A 1 87 ? 5.022 3.972 -3.183 1.00 92.25 87 PRO A C 1
ATOM 646 O O . PRO A 1 87 ? 4.275 4.862 -3.601 1.00 92.25 87 PRO A O 1
ATOM 649 N N . LEU A 1 88 ? 4.722 2.681 -3.255 1.00 95.94 88 LEU A N 1
ATOM 650 C CA . LEU A 1 88 ? 3.395 2.202 -3.617 1.00 95.94 88 LEU A CA 1
ATOM 651 C C . LEU A 1 88 ? 2.687 1.790 -2.335 1.00 95.94 88 LEU A C 1
ATOM 653 O O . LEU A 1 88 ? 3.286 1.147 -1.476 1.00 95.94 88 LEU A O 1
ATOM 657 N N . VAL A 1 89 ? 1.426 2.163 -2.187 1.00 97.00 89 VAL A N 1
ATOM 658 C CA . VAL A 1 89 ? 0.667 1.889 -0.966 1.00 97.00 89 VAL A CA 1
ATOM 659 C C . VAL A 1 89 ? -0.590 1.117 -1.324 1.00 97.00 89 VAL A C 1
ATOM 661 O O . VAL A 1 89 ? -1.438 1.648 -2.035 1.00 97.00 89 VAL A O 1
ATOM 664 N N . LEU A 1 90 ? -0.711 -0.118 -0.832 1.00 97.56 90 LEU A N 1
ATOM 665 C CA . LEU A 1 90 ? -1.959 -0.875 -0.888 1.00 97.56 90 LEU A CA 1
ATOM 666 C C . LEU A 1 90 ? -2.808 -0.534 0.330 1.00 97.56 90 LEU A C 1
ATOM 668 O O . LEU A 1 90 ? -2.401 -0.739 1.478 1.00 97.56 90 LEU A O 1
ATOM 672 N N . ILE A 1 91 ? -4.002 -0.029 0.055 1.00 96.06 91 ILE A N 1
ATOM 673 C CA . ILE A 1 91 ? -5.016 0.281 1.051 1.00 96.06 91 ILE A CA 1
ATOM 674 C C . ILE A 1 91 ? -6.395 0.212 0.402 1.00 96.06 91 ILE A C 1
ATOM 676 O O . ILE A 1 91 ? -6.548 0.594 -0.756 1.00 96.06 91 ILE A O 1
ATOM 680 N N . ASN A 1 92 ? -7.400 -0.295 1.121 1.00 91.75 92 ASN A N 1
ATOM 681 C CA . ASN A 1 92 ? -8.782 -0.361 0.630 1.00 91.75 92 ASN A CA 1
ATOM 682 C C . ASN A 1 92 ? -8.912 -1.072 -0.740 1.00 91.75 92 ASN A C 1
ATOM 684 O O . ASN A 1 92 ? -9.673 -0.652 -1.611 1.00 91.75 92 ASN A O 1
ATOM 688 N N . GLY A 1 93 ? -8.100 -2.116 -0.971 1.00 90.94 93 GLY A N 1
ATOM 689 C CA . GLY A 1 93 ? -8.051 -2.849 -2.243 1.00 90.94 93 GLY A CA 1
ATOM 690 C C . GLY A 1 93 ? -7.506 -2.046 -3.432 1.00 90.94 93 GLY A C 1
ATOM 691 O O . GLY A 1 93 ? -7.746 -2.420 -4.580 1.00 90.94 93 GLY A O 1
ATOM 692 N N . ARG A 1 94 ? -6.803 -0.932 -3.188 1.00 92.50 94 ARG A N 1
ATOM 693 C CA . ARG A 1 94 ? -6.274 -0.023 -4.216 1.00 92.50 94 ARG A CA 1
ATOM 694 C C . ARG A 1 94 ? -4.792 0.245 -4.010 1.00 92.50 94 ARG A C 1
ATOM 696 O O . ARG A 1 94 ? -4.343 0.421 -2.881 1.00 92.50 94 ARG A O 1
ATOM 703 N N . ILE A 1 95 ? -4.057 0.3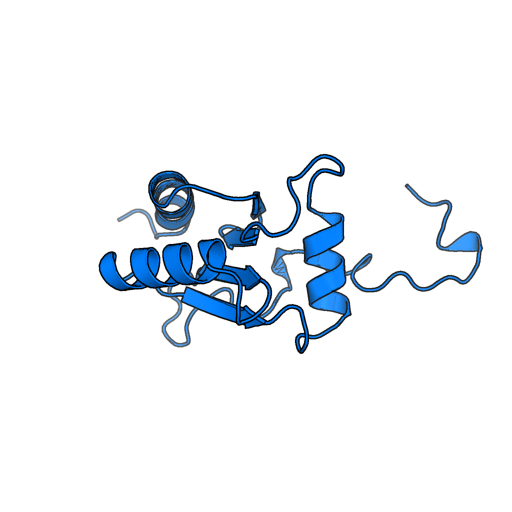55 -5.116 1.00 96.06 95 ILE A N 1
ATOM 704 C CA . ILE A 1 95 ? -2.686 0.868 -5.111 1.00 96.06 95 ILE A CA 1
ATOM 705 C C . ILE A 1 95 ? -2.707 2.378 -5.321 1.00 96.06 95 ILE A C 1
ATOM 707 O O . ILE A 1 95 ? -3.152 2.868 -6.359 1.00 96.06 95 ILE A O 1
ATOM 711 N N . LEU A 1 96 ? -2.183 3.107 -4.343 1.00 95.69 96 LEU A N 1
ATOM 712 C CA . LEU A 1 96 ? -1.862 4.520 -4.461 1.00 95.69 96 LEU A CA 1
ATOM 713 C C . LEU A 1 96 ? -0.376 4.674 -4.802 1.00 95.69 96 LEU A C 1
ATOM 715 O O . LEU A 1 96 ? 0.480 4.024 -4.200 1.00 95.69 96 LEU A O 1
ATOM 719 N N . VAL A 1 97 ? -0.068 5.549 -5.759 1.00 95.19 97 VAL A N 1
ATOM 720 C CA . VAL A 1 97 ? 1.299 5.809 -6.230 1.00 95.19 97 VAL A CA 1
ATOM 721 C C . VAL A 1 97 ? 1.794 7.116 -5.634 1.00 95.19 97 VAL A C 1
ATOM 723 O O . VAL A 1 97 ? 1.193 8.158 -5.879 1.00 95.19 97 VAL A O 1
ATOM 726 N N . ASN A 1 98 ? 2.898 7.067 -4.887 1.00 93.25 98 ASN A N 1
ATOM 727 C CA . ASN A 1 98 ? 3.467 8.225 -4.199 1.00 93.25 98 ASN A CA 1
ATOM 728 C C . ASN A 1 98 ? 2.438 9.064 -3.401 1.00 93.25 98 ASN A C 1
ATOM 730 O O . ASN A 1 98 ? 2.445 10.294 -3.522 1.00 93.25 98 ASN A O 1
ATOM 734 N N . PRO A 1 99 ? 1.516 8.446 -2.635 1.00 95.12 99 PRO A N 1
ATOM 735 C CA . PRO A 1 99 ? 0.462 9.199 -1.973 1.00 95.12 99 PRO A CA 1
ATOM 736 C C . PRO A 1 99 ? 1.011 10.081 -0.855 1.00 95.12 99 PRO A C 1
ATOM 738 O O . PRO A 1 99 ? 1.953 9.728 -0.139 1.00 95.12 99 PRO A O 1
ATOM 741 N N . SER A 1 100 ? 0.340 11.203 -0.637 1.00 94.81 100 SER A N 1
ATOM 742 C CA . SER A 1 100 ? 0.456 11.961 0.600 1.00 94.81 100 SER A CA 1
ATOM 743 C C . SER A 1 100 ? -0.166 11.200 1.776 1.00 94.81 100 SER A C 1
ATOM 745 O O . SER A 1 100 ? -1.056 10.363 1.625 1.00 94.81 100 SER A O 1
ATOM 747 N N . VAL A 1 101 ? 0.250 11.547 2.994 1.00 93.81 101 VAL A N 1
ATOM 748 C CA . VAL A 1 101 ? -0.308 10.971 4.232 1.00 93.81 101 VAL A CA 1
ATOM 749 C C . VAL A 1 101 ? -1.817 11.216 4.337 1.00 93.81 101 VAL A C 1
ATOM 751 O O . VAL A 1 101 ? -2.547 10.362 4.830 1.00 93.81 101 VAL A O 1
ATOM 754 N N . LEU A 1 102 ? -2.293 12.366 3.846 1.00 95.31 102 LEU A N 1
ATOM 755 C CA . LEU A 1 102 ? -3.711 12.721 3.847 1.00 95.31 102 LEU A CA 1
ATOM 756 C C . LEU A 1 102 ? -4.534 11.808 2.927 1.00 95.31 102 LEU A C 1
ATOM 758 O O . LEU A 1 102 ? -5.635 11.407 3.300 1.00 95.31 102 LEU A O 1
ATOM 762 N N . GLU A 1 103 ? -4.006 11.457 1.754 1.00 96.56 103 GLU A N 1
ATOM 763 C CA . GLU A 1 103 ? -4.659 10.506 0.844 1.00 96.56 103 GLU A CA 1
ATOM 764 C C . GLU A 1 103 ? -4.745 9.118 1.480 1.00 96.56 103 GLU A C 1
ATOM 766 O O . GLU A 1 103 ? -5.814 8.510 1.474 1.00 96.56 103 GLU A O 1
ATOM 771 N N . ILE A 1 104 ? -3.663 8.660 2.124 1.00 96.62 104 ILE A N 1
ATOM 772 C CA . ILE A 1 104 ? -3.670 7.378 2.842 1.00 96.62 104 ILE A CA 1
ATOM 773 C C . ILE A 1 104 ? -4.708 7.398 3.970 1.00 96.62 104 ILE A C 1
ATOM 775 O O . ILE A 1 104 ? -5.497 6.468 4.091 1.00 96.62 104 ILE A O 1
ATOM 779 N N . LEU A 1 105 ? -4.747 8.461 4.778 1.00 94.69 105 LEU A N 1
ATOM 780 C CA . LEU A 1 105 ? -5.730 8.621 5.855 1.00 94.69 105 LEU A CA 1
ATOM 781 C C . LEU A 1 105 ? -7.170 8.622 5.336 1.00 94.69 105 LEU A C 1
ATOM 783 O O . LEU A 1 105 ? -8.054 8.035 5.958 1.00 94.69 105 LEU A O 1
ATOM 787 N N . THR A 1 106 ? -7.407 9.278 4.201 1.00 95.38 106 THR A N 1
ATOM 788 C CA . THR A 1 106 ? -8.734 9.352 3.583 1.00 95.38 106 THR A CA 1
ATOM 789 C C . THR A 1 106 ? -9.227 7.966 3.186 1.00 95.38 106 THR A C 1
ATOM 791 O O . THR A 1 106 ? -10.356 7.613 3.517 1.00 95.38 106 THR A O 1
ATOM 794 N N . GLU A 1 107 ? -8.383 7.160 2.539 1.00 95.50 107 GLU A N 1
ATOM 795 C CA . GLU A 1 107 ? -8.722 5.777 2.185 1.00 95.50 107 GLU A CA 1
ATOM 796 C C . GLU A 1 107 ? -8.829 4.871 3.417 1.00 95.50 107 GLU A C 1
ATOM 798 O O . GLU A 1 107 ? -9.759 4.076 3.525 1.00 95.50 107 GLU A O 1
ATOM 803 N N . TYR A 1 108 ? -7.929 5.030 4.391 1.00 95.19 108 TYR A N 1
ATOM 804 C CA . TYR A 1 108 ? -7.937 4.250 5.629 1.00 95.19 108 TYR A CA 1
ATOM 805 C C . TYR A 1 108 ? -9.255 4.410 6.390 1.00 95.19 108 TYR A C 1
ATOM 807 O O . TYR A 1 108 ? -9.861 3.431 6.822 1.00 95.19 108 TYR A O 1
ATOM 815 N N . ASN A 1 109 ? -9.731 5.649 6.516 1.00 93.94 109 ASN A N 1
ATOM 816 C CA . ASN A 1 109 ? -10.952 5.958 7.251 1.00 93.94 109 ASN A CA 1
ATOM 817 C C . ASN A 1 109 ? -12.214 5.389 6.587 1.00 93.94 109 ASN A C 1
ATOM 819 O O . ASN A 1 109 ? -13.186 5.129 7.288 1.00 93.94 109 ASN A O 1
ATOM 823 N N . GLN A 1 110 ? -12.205 5.149 5.271 1.00 93.06 110 GLN A N 1
ATOM 824 C CA . GLN A 1 110 ? -13.318 4.483 4.579 1.00 93.06 110 GLN A CA 1
ATOM 825 C C . GLN A 1 110 ? -13.441 3.000 4.956 1.00 93.06 110 GLN A C 1
ATOM 827 O O . GLN A 1 110 ? -14.515 2.421 4.814 1.00 93.06 110 GLN A O 1
ATOM 832 N N . MET A 1 111 ? -12.356 2.383 5.433 1.00 91.12 111 MET A N 1
ATOM 833 C CA . MET A 1 111 ? -12.341 0.981 5.861 1.00 91.12 111 MET A CA 1
ATOM 834 C C . MET A 1 111 ? -12.771 0.799 7.319 1.00 91.12 111 MET A C 1
ATOM 836 O O . MET A 1 111 ? -12.987 -0.332 7.759 1.00 91.12 111 MET A O 1
ATOM 840 N N . LEU A 1 112 ? -12.847 1.886 8.090 1.00 89.06 112 LEU A N 1
ATOM 841 C CA . LEU A 1 112 ? -13.276 1.819 9.478 1.00 89.06 112 LEU A CA 1
ATOM 842 C C . LEU A 1 112 ? -14.799 1.626 9.537 1.00 89.06 112 LEU A C 1
ATOM 844 O O . LEU A 1 112 ? -15.527 2.262 8.772 1.00 89.06 112 LEU A O 1
ATOM 848 N N . PRO A 1 113 ? -15.303 0.768 10.440 1.00 77.19 113 PRO A N 1
ATOM 849 C CA . PRO A 1 113 ? -16.737 0.617 10.627 1.00 77.19 113 PRO A CA 1
ATOM 850 C C . PRO A 1 113 ? -17.354 1.970 10.988 1.00 77.19 113 PRO A C 1
ATOM 852 O O . PRO A 1 113 ? -16.852 2.685 11.859 1.00 77.19 113 PRO A O 1
ATOM 855 N N . THR A 1 114 ? -18.440 2.323 10.305 1.00 69.31 114 THR A N 1
ATOM 856 C CA . THR A 1 114 ? -19.244 3.494 10.656 1.00 69.31 114 THR A CA 1
ATOM 857 C C . THR A 1 114 ? -19.895 3.212 12.008 1.00 69.31 114 THR A C 1
ATOM 859 O O . THR A 1 114 ? -20.568 2.192 12.160 1.00 69.31 114 THR A O 1
ATOM 862 N N . ILE A 1 115 ? -19.616 4.064 12.995 1.00 50.09 115 ILE A N 1
ATOM 863 C CA . ILE A 1 115 ? -20.186 3.979 14.349 1.00 50.09 115 ILE A CA 1
ATOM 864 C C . ILE A 1 115 ? -21.641 4.447 14.315 1.00 50.09 115 ILE A C 1
ATOM 866 O O . ILE A 1 115 ? -21.899 5.467 13.634 1.00 50.09 115 ILE A O 1
#

Sequence (115 aa):
MQLLSLLGIEVPGLEMSLSEIPNQYTSDGKPQVLVYGPTNCNPTAQTLAALAQQNIPHSFRNSNSIDQEELGAVILSVPKNAPGETPLVLINGRILVNPSVLEILTEYNQMLPTI

Foldseek 3Di:
DPPPVVVVDDQAQPPPQLVNPPDCADPVGAGEKEKEAAPPQPQSVVLVVLCVVVVGHYDYDHLVDDDRNNNRNQVVQDDPPQDPSAIWMDALSHTDGNDDPVVRVVRSVVRDDDD